Protein AF-0000000074538677 (afdb_homodimer)

Organism: Campylobacter curvus (strain 525.92) (NCBI:txid360105)

Nearest PDB structures (foldseek):
  5aww-assembly1_G  TM=6.431E-01  e=8.692E+00  Thermus thermophilus HB8
  5aww-assembly1_G  TM=6.435E-01  e=8.692E+00  Thermus thermophilus HB8

Structure (mmCIF, N/CA/C/O backbone):
data_AF-0000000074538677-model_v1
#
loop_
_entity.id
_entity.type
_entity.pdbx_description
1 polymer 'Chain-length determining protein'
#
loop_
_atom_site.group_PDB
_atom_site.id
_atom_site.type_symbol
_atom_site.label_atom_id
_atom_site.label_alt_id
_atom_site.label_comp_id
_atom_site.label_asym_id
_atom_site.label_entity_id
_atom_site.label_seq_id
_atom_site.pdbx_PDB_ins_code
_atom_site.Cartn_x
_atom_site.Cartn_y
_atom_site.Cartn_z
_atom_site.occupancy
_atom_site.B_iso_or_equiv
_atom_site.auth_seq_id
_atom_site.auth_comp_id
_atom_site.auth_asym_id
_atom_site.auth_atom_id
_atom_site.pdbx_PDB_model_num
ATOM 1 N N . MET A 1 1 ? 5.852 26.672 6.18 1 51.22 1 MET A N 1
ATOM 2 C CA . MET A 1 1 ? 4.637 25.953 5.801 1 51.22 1 MET A CA 1
ATOM 3 C C . MET A 1 1 ? 4.766 25.359 4.402 1 51.22 1 MET A C 1
ATOM 5 O O . MET A 1 1 ? 5.23 26.031 3.48 1 51.22 1 MET A O 1
ATOM 9 N N . GLN A 1 2 ? 4.895 23.953 4.281 1 63.62 2 GLN A N 1
ATOM 10 C CA . GLN A 1 2 ? 5.043 23.484 2.91 1 63.62 2 GLN A CA 1
ATOM 11 C C . GLN A 1 2 ? 3.916 24 2.021 1 63.62 2 GLN A C 1
ATOM 13 O O . GLN A 1 2 ? 2.793 24.203 2.488 1 63.62 2 GLN A O 1
ATOM 18 N N . ASP A 1 3 ? 4.297 24.375 0.835 1 80.19 3 ASP A N 1
ATOM 19 C CA . ASP A 1 3 ? 3.396 24.891 -0.193 1 80.19 3 ASP A CA 1
ATOM 20 C C . ASP A 1 3 ? 2.236 23.922 -0.433 1 80.19 3 ASP A C 1
ATOM 22 O O . ASP A 1 3 ? 2.447 22.719 -0.625 1 80.19 3 ASP A O 1
ATOM 26 N N . LYS A 1 4 ? 1.079 24.391 -0.041 1 88.56 4 LYS A N 1
ATOM 27 C CA . LYS A 1 4 ? -0.173 23.672 -0.248 1 88.56 4 LYS A CA 1
ATOM 28 C C . LYS A 1 4 ? -0.169 22.938 -1.585 1 88.56 4 LYS A C 1
ATOM 30 O O . LYS A 1 4 ? -0.622 21.797 -1.672 1 88.56 4 LYS A O 1
ATOM 35 N N . ASN A 1 5 ? 0.423 23.531 -2.535 1 91.62 5 ASN A N 1
ATOM 36 C CA . ASN A 1 5 ? 0.44 22.938 -3.869 1 91.62 5 ASN A CA 1
ATOM 37 C C . ASN A 1 5 ? 1.342 21.703 -3.924 1 91.62 5 ASN A C 1
ATOM 39 O O . ASN A 1 5 ? 1.028 20.734 -4.609 1 91.62 5 ASN A O 1
ATOM 43 N N . VAL A 1 6 ? 2.381 21.812 -3.219 1 93.94 6 VAL A N 1
ATOM 44 C CA . VAL A 1 6 ? 3.312 20.688 -3.201 1 93.94 6 VAL A CA 1
ATOM 45 C C . VAL A 1 6 ? 2.67 19.484 -2.5 1 93.94 6 VAL A C 1
ATOM 47 O O . VAL A 1 6 ? 2.74 18.359 -2.994 1 93.94 6 VAL A O 1
ATOM 50 N N . VAL A 1 7 ? 2.014 19.688 -1.438 1 94.38 7 VAL A N 1
ATOM 51 C CA . VAL A 1 7 ? 1.36 18.625 -0.686 1 94.38 7 VAL A CA 1
ATOM 52 C C . VAL A 1 7 ? 0.211 18.047 -1.506 1 94.38 7 VAL A C 1
ATOM 54 O O . VAL A 1 7 ? 0.013 16.828 -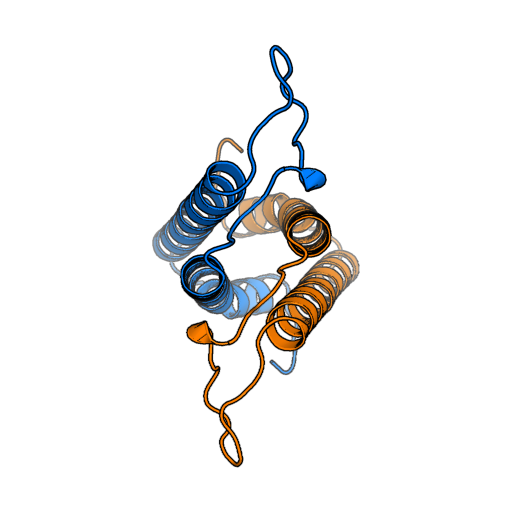1.531 1 94.38 7 VAL A O 1
ATOM 57 N N . LYS A 1 8 ? -0.472 18.922 -2.148 1 94.56 8 LYS A N 1
ATOM 58 C CA . LYS A 1 8 ? -1.549 18.469 -3.02 1 94.56 8 LYS A CA 1
ATOM 59 C C . LYS A 1 8 ? -1.021 17.516 -4.09 1 94.56 8 LYS A C 1
ATOM 61 O O . LYS A 1 8 ? -1.607 16.453 -4.332 1 94.56 8 LYS A O 1
ATOM 66 N N . GLN A 1 9 ? 0.044 17.844 -4.66 1 95.88 9 GLN A N 1
ATOM 67 C CA . GLN A 1 9 ? 0.642 17 -5.695 1 95.88 9 GLN A CA 1
ATOM 68 C C . GLN A 1 9 ? 1.105 15.664 -5.117 1 95.88 9 GLN A C 1
ATOM 70 O O . GLN A 1 9 ? 0.971 14.625 -5.762 1 95.88 9 GLN A O 1
ATOM 75 N N . LYS A 1 10 ? 1.664 15.695 -3.949 1 96.06 10 LYS A N 1
ATOM 76 C CA . LYS A 1 10 ? 2.09 14.461 -3.299 1 96.06 10 LYS A CA 1
ATOM 77 C C . LYS A 1 10 ? 0.899 13.539 -3.033 1 96.06 10 LYS A C 1
ATOM 79 O O . LYS A 1 10 ? 0.974 12.336 -3.275 1 96.06 10 LYS A O 1
ATOM 84 N N . ILE A 1 11 ? -0.175 14.117 -2.611 1 96.19 11 ILE A N 1
ATOM 85 C CA . ILE A 1 11 ? -1.364 13.328 -2.311 1 96.19 11 ILE A CA 1
ATOM 86 C C . ILE A 1 11 ? -1.943 12.758 -3.6 1 96.19 11 ILE A C 1
ATOM 88 O O . ILE A 1 11 ? -2.332 11.586 -3.646 1 96.19 11 ILE A O 1
ATOM 92 N N . GLU A 1 12 ? -1.96 13.523 -4.617 1 96.31 12 GLU A N 1
ATOM 93 C CA . GLU A 1 12 ? -2.439 13.039 -5.906 1 96.31 12 GLU A CA 1
ATOM 94 C C . GLU A 1 12 ? -1.587 11.875 -6.41 1 96.31 12 GLU A C 1
ATOM 96 O O . GLU A 1 12 ? -2.115 10.898 -6.949 1 96.31 12 GLU A O 1
ATOM 101 N N . ALA A 1 13 ? -0.304 12.023 -6.27 1 96.88 13 ALA A N 1
ATOM 102 C CA . ALA A 1 13 ? 0.593 10.945 -6.676 1 96.88 13 ALA A CA 1
ATOM 103 C C . ALA A 1 13 ? 0.309 9.672 -5.887 1 96.88 13 ALA A C 1
ATOM 105 O O . ALA A 1 13 ? 0.35 8.57 -6.438 1 96.88 13 ALA A O 1
ATOM 106 N N . ILE A 1 14 ? 0.033 9.797 -4.617 1 97 14 ILE A N 1
ATOM 107 C CA . ILE A 1 14 ? -0.281 8.648 -3.766 1 97 14 ILE A CA 1
ATOM 108 C C . ILE A 1 14 ? -1.57 7.988 -4.246 1 97 14 ILE A C 1
ATOM 110 O O . ILE A 1 14 ? -1.623 6.77 -4.414 1 97 14 ILE A O 1
ATOM 114 N N . LEU A 1 15 ? -2.596 8.781 -4.496 1 96.56 15 LEU A N 1
ATOM 115 C CA . LEU A 1 15 ? -3.885 8.242 -4.922 1 96.56 15 LEU A CA 1
ATOM 116 C C . LEU A 1 15 ? -3.771 7.566 -6.281 1 96.56 15 LEU A C 1
ATOM 118 O O . LEU A 1 15 ? -4.383 6.52 -6.516 1 96.56 15 LEU A O 1
ATOM 122 N N . LYS A 1 16 ? -3.006 8.164 -7.145 1 97.06 16 LYS A N 1
ATOM 123 C CA . LYS A 1 16 ? -2.773 7.562 -8.453 1 97.06 16 LYS A CA 1
ATOM 124 C C . LYS A 1 16 ? -2.053 6.223 -8.32 1 97.06 16 LYS A C 1
ATOM 126 O O . LYS A 1 16 ? -2.465 5.227 -8.914 1 97.06 16 LYS A O 1
ATOM 131 N N . ALA A 1 17 ? -0.986 6.203 -7.582 1 97.25 17 ALA A N 1
ATOM 132 C CA . ALA A 1 17 ? -0.22 4.977 -7.391 1 97.25 17 ALA A CA 1
ATOM 133 C C . ALA A 1 17 ? -1.062 3.904 -6.703 1 97.25 17 ALA A C 1
ATOM 135 O O . ALA A 1 17 ? -0.975 2.723 -7.047 1 97.25 17 ALA A O 1
ATOM 136 N N . ARG A 1 18 ? -1.845 4.324 -5.734 1 97.44 18 ARG A N 1
ATOM 137 C CA . ARG A 1 18 ? -2.793 3.426 -5.082 1 97.44 18 ARG A CA 1
ATOM 138 C C . ARG A 1 18 ? -3.746 2.807 -6.102 1 97.44 18 ARG A C 1
ATOM 140 O O . ARG A 1 18 ? -3.951 1.591 -6.105 1 97.44 18 ARG A O 1
ATOM 147 N N . GLY A 1 19 ? -4.328 3.621 -6.871 1 96.69 19 GLY A N 1
ATOM 148 C CA . GLY A 1 19 ? -5.223 3.131 -7.906 1 96.69 19 GLY A CA 1
ATOM 149 C C . GLY A 1 19 ? -4.559 2.148 -8.859 1 96.69 19 GLY A C 1
ATOM 150 O O . GLY A 1 19 ? -5.141 1.118 -9.195 1 96.69 19 GLY A O 1
ATOM 151 N N . GLU A 1 20 ? -3.387 2.488 -9.234 1 97.5 20 GLU A N 1
ATOM 152 C CA . GLU A 1 20 ? -2.637 1.605 -10.125 1 97.5 20 GLU A CA 1
ATOM 153 C C . GLU A 1 20 ? -2.336 0.271 -9.445 1 97.5 20 GLU A C 1
ATOM 155 O O . GLU A 1 20 ? -2.369 -0.779 -10.094 1 97.5 20 GLU A O 1
ATOM 160 N N . PHE A 1 21 ? -2.006 0.303 -8.18 1 97.69 21 PHE A N 1
ATOM 161 C CA . PHE A 1 21 ? -1.735 -0.931 -7.453 1 97.69 21 PHE A CA 1
ATOM 162 C C . PHE A 1 21 ? -2.98 -1.807 -7.391 1 97.69 21 PHE A C 1
ATOM 164 O O . PHE A 1 21 ? -2.92 -3.004 -7.676 1 97.69 21 PHE A O 1
ATOM 171 N N . PHE A 1 22 ? -4.125 -1.24 -7.109 1 96.5 22 PHE A N 1
ATOM 172 C CA . PHE A 1 22 ? -5.375 -1.994 -7.062 1 96.5 22 PHE A CA 1
ATOM 173 C C . PHE A 1 22 ? -5.707 -2.574 -8.43 1 96.5 22 PHE A C 1
ATOM 175 O O . PHE A 1 22 ? -6.137 -3.725 -8.539 1 96.5 22 PHE A O 1
ATOM 182 N N . THR A 1 23 ? -5.512 -1.767 -9.391 1 97 23 THR A N 1
ATOM 183 C CA . THR A 1 23 ? -5.766 -2.229 -10.75 1 97 23 THR A CA 1
ATOM 184 C C . THR A 1 23 ? -4.906 -3.443 -11.078 1 97 23 THR A C 1
ATOM 186 O O . THR A 1 23 ? -5.387 -4.414 -11.672 1 97 23 THR A O 1
ATOM 189 N N . GLU A 1 24 ? -3.66 -3.414 -10.672 1 96.88 24 GLU A N 1
ATOM 190 C CA . GLU A 1 24 ? -2.756 -4.535 -10.914 1 96.88 24 GLU A CA 1
ATOM 191 C C . GLU A 1 24 ? -3.197 -5.773 -10.148 1 96.88 24 GLU A C 1
ATOM 193 O O . GLU A 1 24 ? -3.199 -6.883 -10.695 1 96.88 24 GLU A O 1
ATOM 198 N N . LEU A 1 25 ? -3.52 -5.621 -8.938 1 95.88 25 LEU A N 1
ATOM 199 C CA . LEU A 1 25 ? -3.994 -6.742 -8.133 1 95.88 25 LEU A CA 1
ATOM 200 C C . LEU A 1 25 ? -5.246 -7.363 -8.75 1 95.88 25 LEU A C 1
ATOM 202 O O . LEU A 1 25 ? -5.309 -8.578 -8.938 1 95.88 25 LEU A O 1
ATOM 206 N N . ASP A 1 26 ? -6.141 -6.516 -9.102 1 95.19 26 ASP A N 1
ATOM 207 C CA . ASP A 1 26 ? -7.398 -6.969 -9.688 1 95.19 26 ASP A CA 1
ATOM 208 C C . ASP A 1 26 ? -7.16 -7.703 -11.008 1 95.19 26 ASP A C 1
ATOM 210 O O . ASP A 1 26 ? -7.84 -8.688 -11.312 1 95.19 26 ASP A O 1
ATOM 214 N N . ARG A 1 27 ? -6.277 -7.199 -11.781 1 95.5 27 ARG A N 1
ATOM 215 C CA . ARG A 1 27 ? -5.973 -7.781 -13.086 1 95.5 27 ARG A CA 1
ATOM 216 C C . ARG A 1 27 ? -5.508 -9.227 -12.945 1 95.5 27 ARG A C 1
ATOM 218 O O . ARG A 1 27 ? -5.785 -10.062 -13.812 1 95.5 27 ARG A O 1
ATOM 225 N N . GLN A 1 28 ? -4.902 -9.492 -11.836 1 95.38 28 GLN A N 1
ATOM 226 C CA . GLN A 1 28 ? -4.254 -10.789 -11.695 1 95.38 28 GLN A CA 1
ATOM 227 C C . GLN A 1 28 ? -5.184 -11.797 -11.023 1 95.38 28 GLN A C 1
ATOM 229 O O . GLN A 1 28 ? -4.848 -12.977 -10.914 1 95.38 28 GLN A O 1
ATOM 234 N N . VAL A 1 29 ? -6.293 -11.414 -10.562 1 95.19 29 VAL A N 1
ATOM 235 C CA . VAL A 1 29 ? -7.242 -12.305 -9.898 1 95.19 29 VAL A CA 1
ATOM 236 C C . VAL A 1 29 ? -8.539 -12.367 -10.703 1 95.19 29 VAL A C 1
ATOM 238 O O . VAL A 1 29 ? -9.289 -11.391 -10.75 1 95.19 29 VAL A O 1
ATOM 241 N N . PRO A 1 30 ? -8.758 -13.531 -11.297 1 94.62 30 PRO A N 1
ATOM 242 C CA . PRO A 1 30 ? -10.031 -13.648 -12 1 94.62 30 PRO A CA 1
ATOM 243 C C . PRO A 1 30 ? -11.234 -13.586 -11.055 1 94.62 30 PRO A C 1
ATOM 245 O O . PRO A 1 30 ? -11.07 -13.711 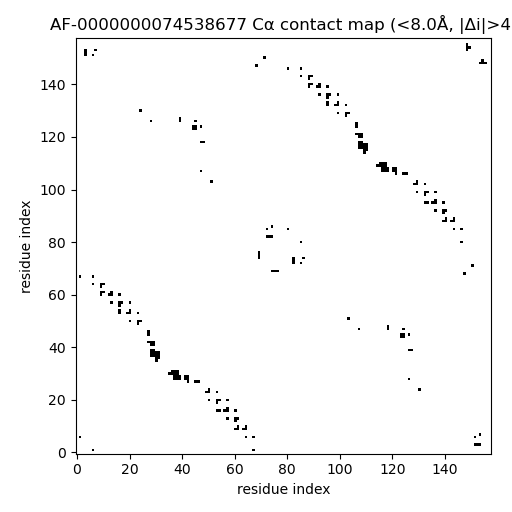-9.836 1 94.62 30 PRO A O 1
ATOM 248 N N . LYS A 1 31 ? -12.312 -13.359 -11.68 1 94.38 31 LYS A N 1
ATOM 249 C CA . LYS A 1 31 ? -13.57 -13.375 -10.945 1 94.38 31 LYS A CA 1
ATOM 250 C C . LYS A 1 31 ? -14.367 -14.648 -11.234 1 94.38 31 LYS A C 1
ATOM 252 O O . LYS A 1 31 ? -14.203 -15.258 -12.297 1 94.38 31 LYS A O 1
ATOM 257 N N . LYS A 1 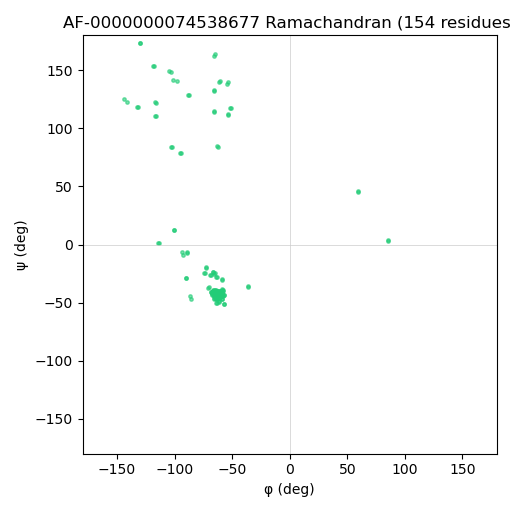32 ? -15.094 -15.016 -10.211 1 95.94 32 LYS A N 1
ATOM 258 C CA . LYS A 1 32 ? -16 -16.141 -10.445 1 95.94 32 LYS A CA 1
ATOM 259 C C . LYS A 1 32 ? -17.016 -15.805 -11.539 1 95.94 32 LYS A C 1
ATOM 261 O O . LYS A 1 32 ? -17.516 -14.68 -11.609 1 95.94 32 LYS A O 1
ATOM 266 N N . ASN A 1 33 ? -17.266 -16.766 -12.344 1 93.06 33 ASN A N 1
ATOM 267 C CA . ASN A 1 33 ? -18.141 -16.562 -13.492 1 93.06 33 ASN A CA 1
ATOM 268 C C . ASN A 1 33 ? -19.453 -15.922 -13.086 1 93.06 33 ASN A C 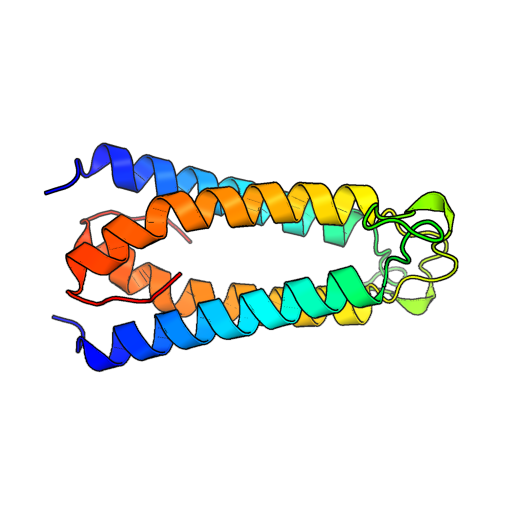1
ATOM 270 O O . ASN A 1 33 ? -20.172 -16.438 -12.227 1 93.06 33 ASN A O 1
ATOM 274 N N . GLY A 1 34 ? -19.656 -14.703 -13.656 1 94 34 GLY A N 1
ATOM 275 C CA . GLY A 1 34 ? -20.938 -14.047 -13.477 1 94 34 GLY A CA 1
ATOM 276 C C . GLY A 1 34 ? -21.031 -13.242 -12.195 1 94 34 GLY A C 1
ATOM 277 O O . GLY A 1 34 ? -22.109 -12.82 -11.797 1 94 34 GLY A O 1
ATOM 278 N N . THR A 1 35 ? -19.906 -13.172 -11.414 1 95.5 35 THR A N 1
ATOM 279 C CA . THR A 1 35 ? -19.953 -12.422 -10.164 1 95.5 35 THR A CA 1
ATOM 280 C C . THR A 1 35 ? -18.766 -11.453 -10.078 1 95.5 35 THR A C 1
ATOM 282 O O . THR A 1 35 ? -17.922 -11.422 -10.969 1 95.5 35 THR A O 1
ATOM 285 N N . ASP A 1 36 ? -18.812 -10.68 -9.086 1 93.06 36 ASP A N 1
ATOM 286 C CA . ASP A 1 36 ? -17.719 -9.758 -8.805 1 93.06 36 ASP A CA 1
ATOM 287 C C . ASP A 1 36 ? -16.812 -10.297 -7.707 1 93.06 36 ASP A C 1
ATOM 289 O O . ASP A 1 36 ? -15.93 -9.594 -7.223 1 93.06 36 ASP A O 1
ATOM 293 N N . VAL A 1 37 ? -17.031 -11.539 -7.441 1 93.38 37 VAL A N 1
ATOM 294 C CA . VAL A 1 37 ? -16.25 -12.141 -6.371 1 93.38 37 VAL A CA 1
ATOM 295 C C . VAL A 1 37 ? -14.93 -12.688 -6.93 1 93.38 37 VAL A C 1
ATOM 297 O O . VAL A 1 37 ? -14.93 -13.43 -7.918 1 93.38 37 VAL A O 1
ATOM 300 N N . PHE A 1 38 ? -13.883 -12.312 -6.309 1 94.38 38 PHE A N 1
ATOM 301 C CA . PHE A 1 38 ? -12.555 -12.766 -6.727 1 94.38 38 PHE A CA 1
ATOM 302 C C . PHE A 1 38 ? -12.406 -14.266 -6.512 1 94.38 38 PHE A C 1
ATOM 304 O O . PHE A 1 38 ? -12.82 -14.797 -5.477 1 94.38 38 PHE A O 1
ATOM 311 N N . ASP A 1 39 ? -11.914 -14.945 -7.523 1 95.81 39 ASP A N 1
ATOM 312 C CA . ASP A 1 39 ? -11.641 -16.375 -7.469 1 95.81 39 ASP A CA 1
ATOM 313 C C . ASP A 1 39 ? -10.148 -16.641 -7.293 1 95.81 39 ASP A C 1
ATOM 315 O O . ASP A 1 39 ? -9.461 -17 -8.25 1 95.81 39 ASP A O 1
ATOM 319 N N . PHE A 1 40 ? -9.664 -16.609 -6.129 1 94.31 40 PHE A N 1
ATOM 320 C CA . PHE A 1 40 ? -8.242 -16.719 -5.816 1 94.31 40 PHE A CA 1
ATOM 321 C C . PHE A 1 40 ? -7.727 -18.125 -6.121 1 94.31 40 PHE A C 1
ATOM 323 O O . PHE A 1 40 ? -6.551 -18.297 -6.438 1 94.31 40 PHE A O 1
ATOM 330 N N . ASP A 1 41 ? -8.594 -19.109 -6.074 1 92.12 41 ASP A N 1
ATOM 331 C CA . ASP A 1 41 ? -8.211 -20.5 -6.328 1 92.12 41 ASP A CA 1
ATOM 332 C C . ASP A 1 41 ? -7.934 -20.719 -7.809 1 92.12 41 ASP A C 1
ATOM 334 O O . ASP A 1 41 ? -7.242 -21.672 -8.172 1 92.12 41 ASP A O 1
ATOM 338 N N . ALA A 1 42 ? -8.422 -19.875 -8.633 1 91.94 42 ALA A N 1
ATOM 339 C CA . ALA A 1 42 ? -8.289 -20.047 -10.078 1 91.94 42 ALA A CA 1
ATOM 340 C C . ALA A 1 42 ? -7.004 -19.391 -10.586 1 91.94 42 ALA A C 1
ATOM 342 O O . ALA A 1 42 ? -6.668 -19.516 -11.766 1 91.94 42 ALA A O 1
ATOM 343 N N . VAL A 1 43 ? -6.332 -18.703 -9.742 1 90.5 43 VAL A N 1
ATOM 344 C CA . VAL A 1 43 ? -5.098 -18.047 -10.156 1 90.5 43 VAL A CA 1
ATOM 345 C C . VAL A 1 43 ? -4.051 -19.094 -10.523 1 90.5 43 VAL A C 1
ATOM 347 O O . VAL A 1 43 ? -3.654 -19.906 -9.688 1 90.5 43 VAL A O 1
ATOM 350 N N . LYS A 1 44 ? -3.668 -19.141 -11.781 1 83.88 44 LYS A N 1
ATOM 351 C CA . LYS A 1 44 ? -2.705 -20.125 -12.25 1 83.88 44 LYS A CA 1
ATOM 352 C C . LYS A 1 44 ? -1.273 -19.641 -12.07 1 83.88 44 LYS A C 1
ATOM 354 O O . LYS A 1 44 ? -0.394 -20.406 -11.672 1 83.88 44 LYS A O 1
ATOM 359 N N . LYS A 1 45 ? -1.092 -18.344 -12.445 1 88 45 LYS A N 1
ATOM 360 C CA . LYS A 1 45 ? 0.225 -17.719 -12.32 1 88 45 LYS A CA 1
ATOM 361 C C . LYS A 1 45 ? 0.107 -16.25 -11.914 1 88 45 LYS A C 1
ATOM 363 O O . LYS A 1 45 ? -0.651 -15.492 -12.523 1 88 45 LYS A O 1
ATOM 368 N N . ALA A 1 46 ? 0.803 -15.945 -10.828 1 91.44 46 ALA A N 1
ATOM 369 C CA . ALA A 1 46 ? 0.83 -14.555 -10.391 1 91.44 46 ALA A CA 1
ATOM 370 C C . ALA A 1 46 ? 2.135 -13.875 -10.797 1 91.44 46 ALA A C 1
ATOM 372 O O . ALA A 1 46 ? 3.182 -14.523 -10.867 1 91.44 46 ALA A O 1
ATOM 373 N N . ASP A 1 47 ? 2.008 -12.672 -11.18 1 94.25 47 ASP A N 1
ATOM 374 C CA . ASP A 1 47 ? 3.176 -11.844 -11.469 1 94.25 47 ASP A CA 1
ATOM 375 C C . ASP A 1 47 ? 3.564 -11.008 -10.258 1 94.25 47 ASP A C 1
ATOM 377 O O . ASP A 1 47 ? 3.303 -9.797 -10.219 1 94.25 47 ASP A O 1
ATOM 381 N N . LEU A 1 48 ? 4.234 -11.602 -9.297 1 95.81 48 LEU A N 1
ATOM 382 C CA . LEU A 1 48 ? 4.613 -10.906 -8.07 1 95.81 48 LEU A CA 1
ATOM 383 C C . LEU A 1 48 ? 5.637 -9.812 -8.359 1 95.81 48 LEU A C 1
ATOM 385 O O . LEU A 1 48 ? 5.746 -8.844 -7.602 1 95.81 48 LEU A O 1
ATOM 389 N N . LYS A 1 49 ? 6.312 -9.977 -9.406 1 95.19 49 LYS A N 1
ATOM 390 C CA . LYS A 1 49 ? 7.258 -8.922 -9.781 1 95.19 49 LYS A CA 1
ATOM 391 C C . LYS A 1 49 ? 6.535 -7.613 -10.078 1 95.19 49 LYS A C 1
ATOM 393 O O . LYS A 1 49 ? 6.938 -6.555 -9.594 1 95.19 49 LYS A O 1
ATOM 398 N N . GLU A 1 50 ? 5.555 -7.73 -10.789 1 96.31 50 GLU A N 1
ATOM 399 C CA . GLU A 1 50 ? 4.773 -6.539 -11.109 1 96.31 50 GLU A CA 1
ATOM 400 C C . GLU A 1 50 ? 4.07 -5.988 -9.875 1 96.31 50 GLU A C 1
ATOM 402 O O . GLU A 1 50 ? 4.023 -4.773 -9.664 1 96.31 50 GLU A O 1
ATOM 407 N N . ILE A 1 51 ? 3.535 -6.852 -9.078 1 96.25 51 ILE A N 1
ATOM 408 C CA . ILE A 1 51 ? 2.885 -6.418 -7.844 1 96.25 51 ILE A CA 1
ATOM 409 C C . ILE A 1 51 ? 3.889 -5.688 -6.957 1 96.25 51 ILE A C 1
ATOM 411 O O . ILE A 1 51 ? 3.596 -4.609 -6.438 1 96.25 51 ILE A O 1
ATOM 415 N N . TYR A 1 52 ? 5.035 -6.219 -6.836 1 95.75 52 TYR A N 1
ATOM 416 C CA . TYR A 1 52 ? 6.086 -5.613 -6.027 1 95.75 52 TYR A CA 1
ATOM 417 C C . TYR A 1 52 ? 6.461 -4.234 -6.562 1 95.75 52 TYR A C 1
ATOM 419 O O . TYR A 1 52 ? 6.543 -3.27 -5.805 1 95.75 52 TYR A O 1
ATOM 427 N N . ALA A 1 53 ? 6.625 -4.137 -7.766 1 95.56 53 ALA A N 1
ATOM 428 C CA . ALA A 1 53 ? 7.016 -2.879 -8.391 1 95.56 53 ALA A CA 1
ATOM 429 C C . ALA A 1 53 ? 5.953 -1.808 -8.188 1 95.56 53 ALA A C 1
ATOM 431 O O . ALA A 1 53 ? 6.27 -0.666 -7.84 1 95.56 53 ALA A O 1
ATOM 432 N N . ARG A 1 54 ? 4.73 -2.176 -8.352 1 96.69 54 ARG A N 1
ATOM 433 C CA . ARG A 1 54 ? 3.639 -1.227 -8.164 1 96.69 54 ARG A CA 1
ATOM 434 C C . ARG A 1 54 ? 3.541 -0.787 -6.707 1 96.69 54 ARG A C 1
ATOM 436 O O . ARG A 1 54 ? 3.283 0.384 -6.422 1 96.69 54 ARG A O 1
ATOM 443 N N . PHE A 1 55 ? 3.73 -1.736 -5.898 1 97.19 55 PHE A N 1
ATOM 444 C CA . PHE A 1 55 ? 3.664 -1.357 -4.492 1 97.19 55 PHE A CA 1
ATOM 445 C C . PHE A 1 55 ? 4.809 -0.418 -4.129 1 97.19 55 PHE A C 1
ATOM 447 O O . PHE A 1 55 ? 4.621 0.525 -3.355 1 97.19 55 PHE A O 1
ATOM 454 N N . TYR A 1 56 ? 5.957 -0.733 -4.625 1 95.75 56 TYR A N 1
ATOM 455 C CA . TYR A 1 56 ? 7.109 0.106 -4.324 1 95.75 56 TYR A CA 1
ATOM 456 C C . TYR A 1 56 ? 6.871 1.543 -4.773 1 95.75 56 TYR A C 1
ATOM 458 O O . TYR A 1 56 ? 7.246 2.488 -4.074 1 95.75 56 TYR A O 1
ATOM 466 N N . ALA A 1 57 ? 6.254 1.688 -5.898 1 96.44 57 ALA A N 1
ATOM 467 C CA . ALA A 1 57 ? 5.902 3.023 -6.375 1 96.44 57 ALA A CA 1
ATOM 468 C C . ALA A 1 57 ? 4.922 3.705 -5.426 1 96.44 57 ALA A C 1
ATOM 470 O O . ALA A 1 57 ? 5.066 4.891 -5.121 1 96.44 57 ALA A O 1
ATOM 471 N N . TYR A 1 58 ? 3.959 3.004 -4.973 1 97.56 58 TYR A N 1
ATOM 472 C CA . TYR A 1 58 ? 2.98 3.506 -4.016 1 97.56 58 TYR A CA 1
ATOM 473 C C . TYR A 1 58 ? 3.656 3.912 -2.711 1 97.56 58 TYR A C 1
ATOM 475 O O . TYR A 1 58 ? 3.457 5.027 -2.223 1 97.56 58 TYR A O 1
ATOM 483 N N . ASP A 1 59 ? 4.453 3.043 -2.213 1 96.88 59 ASP A N 1
ATOM 484 C CA . ASP A 1 59 ? 5.156 3.279 -0.956 1 96.88 59 ASP A CA 1
ATOM 485 C C . ASP A 1 59 ? 6.059 4.508 -1.055 1 96.88 59 ASP A C 1
ATOM 487 O O . ASP A 1 59 ? 6.125 5.312 -0.121 1 96.88 59 ASP A O 1
ATOM 491 N N . TYR A 1 60 ? 6.707 4.602 -2.184 1 97 60 TYR A N 1
ATOM 492 C CA . TYR A 1 60 ? 7.594 5.734 -2.41 1 97 60 TYR A CA 1
ATOM 493 C C . TYR A 1 60 ? 6.82 7.047 -2.371 1 97 60 TYR A C 1
ATOM 495 O O . TYR A 1 60 ? 7.273 8.023 -1.771 1 97 60 TYR A O 1
ATOM 503 N N . SER A 1 61 ? 5.73 7.051 -2.928 1 96.69 61 SER A N 1
ATOM 504 C CA . SER A 1 61 ? 4.895 8.25 -2.949 1 96.69 61 SER A CA 1
ATOM 505 C C . SER A 1 61 ? 4.449 8.633 -1.542 1 96.69 61 SER A C 1
ATOM 507 O O . SER A 1 61 ? 4.434 9.82 -1.193 1 96.69 61 SER A O 1
ATOM 509 N N . LEU A 1 62 ? 4.102 7.711 -0.78 1 96.44 62 LEU A N 1
ATOM 510 C CA . LEU A 1 62 ? 3.672 7.969 0.59 1 96.44 62 LEU A CA 1
ATOM 511 C C . LEU A 1 62 ? 4.828 8.492 1.433 1 96.44 62 LEU A C 1
ATOM 513 O O . LEU A 1 62 ? 4.66 9.445 2.203 1 96.44 62 LEU A O 1
ATOM 517 N N . ARG A 1 63 ? 6 7.957 1.245 1 95.62 63 ARG A N 1
ATOM 518 C CA . ARG A 1 63 ? 7.168 8.352 2.029 1 95.62 63 ARG A CA 1
ATOM 519 C C . ARG A 1 63 ? 7.547 9.805 1.759 1 95.62 63 ARG A C 1
ATOM 521 O O . ARG A 1 63 ? 8.07 10.492 2.641 1 95.62 63 ARG A O 1
ATOM 528 N N . LYS A 1 64 ? 7.176 10.242 0.645 1 95.81 64 LYS A N 1
ATOM 529 C CA . LYS A 1 64 ? 7.457 11.625 0.29 1 95.81 64 LYS A CA 1
ATOM 530 C C . LYS A 1 64 ? 6.531 12.586 1.036 1 95.81 64 LYS A C 1
ATOM 532 O O . LYS A 1 64 ? 6.879 13.75 1.25 1 95.81 64 LYS A O 1
ATOM 537 N N . LEU A 1 65 ? 5.371 12.086 1.447 1 95.25 65 LEU A N 1
ATOM 538 C CA . LEU A 1 65 ? 4.391 12.922 2.125 1 95.25 65 LEU A CA 1
ATOM 539 C C . LEU A 1 65 ? 4.605 12.906 3.635 1 95.25 65 LEU A C 1
ATOM 541 O O . LEU A 1 65 ? 4.281 13.867 4.324 1 95.25 65 LEU A O 1
ATOM 545 N N . LEU A 1 66 ? 5.113 11.898 4.18 1 95.19 66 LEU A N 1
ATOM 546 C CA . LEU A 1 66 ? 5.121 11.617 5.609 1 95.19 66 LEU A CA 1
ATOM 547 C C . LEU A 1 66 ? 5.832 12.734 6.375 1 95.19 66 LEU A C 1
ATOM 549 O O . LEU A 1 66 ? 5.352 13.18 7.418 1 95.19 66 LEU A O 1
ATOM 553 N N . PRO A 1 67 ? 6.957 13.242 5.914 1 94.19 67 PRO A N 1
ATOM 554 C CA . PRO A 1 67 ? 7.605 14.32 6.656 1 94.19 67 PRO A CA 1
ATOM 555 C C . PRO A 1 67 ? 6.711 15.547 6.816 1 94.19 67 PRO A C 1
ATOM 557 O O . PRO A 1 67 ? 6.73 16.203 7.863 1 94.19 67 PRO A O 1
ATOM 560 N N . ASP A 1 68 ? 5.961 15.867 5.781 1 93.88 68 ASP A N 1
ATOM 561 C CA . ASP A 1 68 ? 5.016 16.969 5.879 1 93.88 68 ASP A CA 1
ATOM 562 C C . ASP A 1 68 ? 3.941 16.688 6.926 1 93.88 68 ASP A C 1
ATOM 564 O O . ASP A 1 68 ? 3.557 17.578 7.684 1 93.88 68 ASP A O 1
ATOM 568 N N . VAL A 1 69 ? 3.475 15.523 6.922 1 93.44 69 VAL A N 1
ATOM 569 C CA . VAL A 1 69 ? 2.449 15.117 7.875 1 93.44 69 VAL A CA 1
ATOM 570 C C . VAL A 1 69 ? 3.01 15.172 9.297 1 93.44 69 VAL A C 1
ATOM 572 O O . VAL A 1 69 ? 2.361 15.695 10.203 1 93.44 69 VAL A O 1
ATOM 575 N N . TYR A 1 70 ? 4.219 14.688 9.414 1 93.56 70 TYR A N 1
ATOM 576 C CA . TYR A 1 70 ? 4.852 14.727 10.727 1 93.56 70 TYR A CA 1
ATOM 577 C C . TYR A 1 70 ? 4.957 16.156 11.242 1 93.56 70 TYR A C 1
ATOM 579 O O . TYR A 1 70 ? 4.656 16.422 12.406 1 93.56 70 TYR A O 1
ATOM 587 N N . ASP A 1 71 ? 5.324 16.969 10.406 1 92.81 71 ASP A N 1
ATOM 588 C CA . ASP A 1 71 ? 5.484 18.375 10.773 1 92.81 71 ASP A CA 1
ATOM 589 C C . ASP A 1 71 ? 4.137 19 11.125 1 92.81 71 ASP A C 1
ATOM 591 O O . ASP A 1 71 ? 4.02 19.703 12.125 1 92.81 71 ASP A O 1
ATOM 595 N N . ALA A 1 72 ? 3.182 18.719 10.352 1 91.94 72 ALA A N 1
ATOM 596 C CA . ALA A 1 72 ? 1.864 19.344 10.523 1 91.94 72 ALA A CA 1
ATOM 597 C C . ALA A 1 72 ? 1.242 18.938 11.859 1 91.94 72 ALA A C 1
ATOM 599 O O . ALA A 1 72 ? 0.503 19.719 12.461 1 91.94 72 ALA A O 1
ATOM 600 N N . PHE A 1 73 ? 1.604 17.797 12.336 1 92.75 73 PHE A N 1
ATOM 601 C CA . PHE A 1 73 ? 0.956 17.297 13.547 1 92.75 73 PHE A CA 1
ATOM 602 C C . PHE A 1 73 ? 1.946 17.219 14.703 1 92.75 73 PHE A C 1
ATOM 604 O O . PHE A 1 73 ? 1.608 16.75 15.781 1 92.75 73 PHE A O 1
ATOM 611 N N . ASP A 1 74 ? 3.15 17.625 14.43 1 91.81 74 ASP A N 1
ATOM 612 C CA . ASP A 1 74 ? 4.195 17.688 15.445 1 91.81 74 ASP A CA 1
ATOM 613 C C . ASP A 1 74 ? 4.445 16.297 16.062 1 91.81 74 ASP A C 1
ATOM 615 O O . ASP A 1 74 ? 4.43 16.141 17.281 1 91.81 74 ASP A O 1
ATOM 619 N N . VAL A 1 75 ? 4.531 15.344 15.109 1 90.69 75 VAL A N 1
ATOM 620 C CA . VAL A 1 75 ? 4.867 13.984 15.508 1 90.69 75 VAL A CA 1
ATOM 621 C C . VAL A 1 75 ? 6.176 13.562 14.844 1 90.69 75 VAL A C 1
ATOM 623 O O . VAL A 1 75 ? 6.602 14.164 13.859 1 90.69 75 VAL A O 1
ATOM 626 N N . ASN A 1 76 ? 6.902 12.602 15.516 1 85.94 76 ASN A N 1
ATOM 627 C CA . ASN A 1 76 ? 8.164 12.086 14.984 1 85.94 76 ASN A CA 1
ATOM 628 C C . ASN A 1 76 ? 8.219 10.562 15.031 1 85.94 76 ASN A C 1
ATOM 630 O O . ASN A 1 76 ? 7.863 9.961 16.047 1 85.94 76 ASN A O 1
ATOM 634 N N . PHE A 1 77 ? 8.336 10.117 13.867 1 81 77 PHE A N 1
ATOM 635 C CA . PHE A 1 77 ? 8.539 8.672 13.797 1 81 77 PHE A CA 1
ATOM 636 C C . PHE A 1 77 ? 9.898 8.352 13.195 1 81 77 PHE A C 1
ATOM 638 O O . PHE A 1 77 ? 10.406 9.094 12.359 1 81 77 PHE A O 1
ATOM 645 N N . ASN A 1 78 ? 10.758 7.621 13.898 1 62.56 78 ASN A N 1
ATOM 646 C CA . ASN A 1 78 ? 12.016 7.145 13.336 1 62.56 78 ASN A CA 1
ATOM 647 C C . ASN A 1 78 ? 11.789 6.184 12.172 1 62.56 78 ASN A C 1
ATOM 649 O O . ASN A 1 78 ? 11.156 5.141 12.344 1 62.56 78 ASN A O 1
ATOM 653 N N . VAL A 1 79 ? 11.617 6.969 11.047 1 54.78 79 VAL A N 1
ATOM 654 C CA . VAL A 1 79 ? 11.469 6.02 9.953 1 54.78 79 VAL A CA 1
ATOM 655 C C . VAL A 1 79 ? 12.844 5.645 9.406 1 54.78 79 VAL A C 1
ATOM 657 O O . VAL A 1 79 ? 13.797 6.426 9.508 1 54.78 79 VAL A O 1
ATOM 660 N N . MET B 1 1 ? -8.875 21.062 16.141 1 50.78 1 MET B N 1
ATOM 661 C CA . MET B 1 1 ? -7.547 20.5 15.922 1 50.78 1 MET B CA 1
ATOM 662 C C . MET B 1 1 ? -7.516 19.031 16.312 1 50.78 1 MET B C 1
ATOM 664 O O . MET B 1 1 ? -7.996 18.641 17.375 1 50.78 1 MET B O 1
ATOM 668 N N . GLN B 1 2 ? -7.457 18.047 15.273 1 63.28 2 GLN B N 1
ATOM 669 C CA . GLN B 1 2 ? -7.473 16.672 15.734 1 63.28 2 GLN B CA 1
ATOM 670 C C . GLN B 1 2 ? -6.359 16.422 16.75 1 63.28 2 GLN B C 1
ATOM 672 O O . GLN B 1 2 ? -5.289 17.031 16.672 1 63.28 2 GLN B O 1
ATOM 677 N N . ASP B 1 3 ? -6.723 15.68 17.781 1 80.19 3 ASP B N 1
ATOM 678 C CA . ASP B 1 3 ? -5.832 15.297 18.859 1 80.19 3 ASP B CA 1
ATOM 679 C C . ASP B 1 3 ? -4.566 14.633 18.328 1 80.19 3 ASP B C 1
ATOM 681 O O . ASP B 1 3 ? -4.637 13.703 17.516 1 80.19 3 ASP B O 1
ATOM 685 N N . LYS B 1 4 ? -3.494 15.352 18.5 1 88.5 4 LYS B N 1
ATOM 686 C CA . LYS B 1 4 ? -2.162 14.883 18.141 1 88.5 4 LYS B CA 1
ATOM 687 C C . LYS B 1 4 ? -2.012 13.391 18.422 1 88.5 4 LYS B C 1
ATOM 689 O O . LYS B 1 4 ? -1.435 12.648 17.625 1 88.5 4 LYS B O 1
ATOM 694 N N . ASN B 1 5 ? -2.604 12.969 19.469 1 91.62 5 ASN B N 1
ATOM 695 C CA . ASN B 1 5 ? -2.486 11.57 19.859 1 91.62 5 ASN B CA 1
ATOM 696 C C . ASN B 1 5 ? -3.244 10.656 18.906 1 91.62 5 ASN B C 1
ATOM 698 O O . ASN B 1 5 ? -2.787 9.547 18.609 1 91.62 5 ASN B O 1
ATOM 702 N N . VAL B 1 6 ? -4.332 11.133 18.469 1 94.12 6 VAL B N 1
ATOM 703 C CA . VAL B 1 6 ? -5.137 10.344 17.547 1 94.12 6 VAL B CA 1
ATOM 704 C C . VAL B 1 6 ? -4.406 10.195 16.219 1 94.12 6 VAL B C 1
ATOM 706 O O . VAL B 1 6 ? -4.328 9.102 15.656 1 94.12 6 VAL B O 1
ATOM 709 N N . VAL B 1 7 ? -3.832 11.211 15.727 1 94.44 7 VAL B N 1
ATOM 710 C CA . VAL B 1 7 ? -3.109 11.195 14.461 1 94.44 7 VAL B CA 1
ATOM 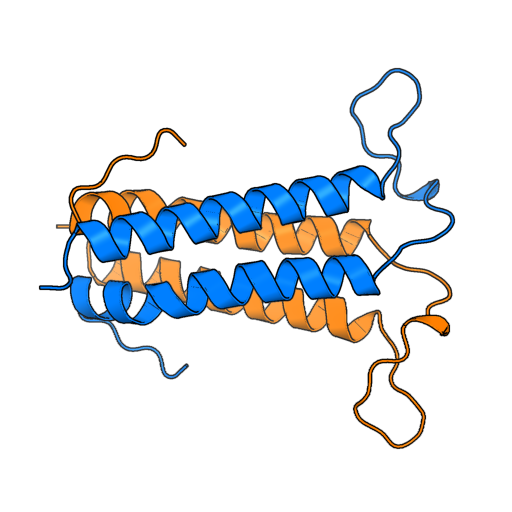711 C C . VAL B 1 7 ? -1.861 10.32 14.594 1 94.44 7 VAL B C 1
ATOM 713 O O . VAL B 1 7 ? -1.53 9.562 13.68 1 94.44 7 VAL B O 1
ATOM 716 N N . LYS B 1 8 ? -1.247 10.461 15.727 1 94.56 8 LYS B N 1
ATOM 717 C CA . LYS B 1 8 ? -0.082 9.617 15.977 1 94.56 8 LYS B CA 1
ATOM 718 C C . LYS B 1 8 ? -0.448 8.141 15.898 1 94.56 8 LYS B C 1
ATOM 720 O O . LYS B 1 8 ? 0.263 7.352 15.273 1 94.56 8 LYS B O 1
ATOM 725 N N . GLN B 1 9 ? -1.516 7.785 16.453 1 95.94 9 GLN B N 1
ATOM 726 C CA . GLN B 1 9 ? -1.965 6.395 16.422 1 95.94 9 GLN B CA 1
ATOM 727 C C . GLN B 1 9 ? -2.309 5.953 15.008 1 95.94 9 GLN B C 1
ATOM 729 O O . GLN B 1 9 ? -2.031 4.816 14.625 1 95.94 9 GLN B O 1
ATOM 734 N N . LYS B 1 10 ? -2.924 6.809 14.258 1 96.19 10 LYS B N 1
ATOM 735 C CA . LYS B 1 10 ? -3.242 6.488 12.867 1 96.19 10 LYS B CA 1
ATOM 736 C C . LYS B 1 10 ? -1.975 6.242 12.055 1 96.19 10 LYS B C 1
ATOM 738 O O . LYS B 1 10 ? -1.906 5.293 11.273 1 96.19 10 LYS B O 1
ATOM 743 N N . ILE B 1 11 ? -0.99 7.051 12.289 1 96.25 11 ILE B N 1
ATOM 744 C CA . ILE B 1 11 ? 0.26 6.918 11.555 1 96.25 11 ILE B CA 1
ATOM 745 C C . ILE B 1 11 ? 0.962 5.621 11.961 1 96.25 11 ILE B C 1
ATOM 747 O O . ILE B 1 11 ? 1.475 4.895 11.102 1 96.25 11 ILE B O 1
ATOM 751 N N . GLU B 1 12 ? 0.941 5.324 13.203 1 96.38 12 GLU B N 1
ATOM 752 C CA . GLU B 1 12 ? 1.533 4.074 13.672 1 96.38 12 GLU B CA 1
ATOM 753 C C . GLU B 1 12 ? 0.836 2.867 13.047 1 96.38 12 GLU B C 1
ATOM 755 O O . GLU B 1 12 ? 1.491 1.896 12.664 1 96.38 12 GLU B O 1
ATOM 760 N N . ALA B 1 13 ? -0.449 2.93 13 1 97 13 ALA B N 1
ATOM 761 C CA . ALA B 1 13 ? -1.204 1.844 12.375 1 97 13 ALA B CA 1
ATOM 762 C C . ALA B 1 13 ? -0.823 1.683 10.906 1 97 13 ALA B C 1
ATOM 764 O O . ALA B 1 13 ? -0.72 0.561 10.406 1 97 13 ALA B O 1
ATOM 765 N N . ILE B 1 14 ? -0.623 2.775 10.211 1 97.06 14 ILE B N 1
ATOM 766 C CA . ILE B 1 14 ? -0.229 2.75 8.805 1 97.06 14 ILE B CA 1
ATOM 767 C C . ILE B 1 14 ? 1.146 2.102 8.672 1 97.06 14 ILE B C 1
ATOM 769 O O . ILE B 1 14 ? 1.337 1.209 7.84 1 97.06 14 ILE B O 1
ATOM 773 N N . LEU B 1 15 ? 2.086 2.504 9.5 1 96.69 15 LEU B N 1
ATOM 774 C CA . LEU B 1 15 ? 3.445 1.979 9.422 1 96.69 15 LEU B CA 1
ATOM 775 C C . LEU B 1 15 ? 3.473 0.492 9.766 1 96.69 15 LEU B C 1
ATOM 777 O O . LEU B 1 15 ? 4.207 -0.277 9.141 1 96.69 15 LEU B O 1
ATOM 781 N N . LYS B 1 16 ? 2.688 0.124 10.727 1 97.19 16 LYS B N 1
ATOM 782 C CA . LYS B 1 16 ? 2.586 -1.288 11.086 1 97.19 16 LYS B CA 1
ATOM 783 C C . LYS B 1 16 ? 2.008 -2.104 9.93 1 97.19 16 LYS B C 1
ATOM 785 O O . LYS B 1 16 ? 2.555 -3.146 9.562 1 97.19 16 LYS B O 1
ATOM 790 N N . ALA B 1 17 ? 0.921 -1.661 9.391 1 97.38 17 ALA B N 1
ATOM 791 C CA . ALA B 1 17 ? 0.284 -2.369 8.281 1 97.38 17 ALA B CA 1
ATOM 792 C C . ALA B 1 17 ? 1.201 -2.424 7.066 1 97.38 17 ALA B C 1
ATOM 794 O O . ALA B 1 17 ? 1.26 -3.441 6.371 1 97.38 17 ALA B O 1
ATOM 795 N N . ARG B 1 18 ? 1.884 -1.323 6.816 1 97.5 18 ARG B N 1
ATOM 796 C CA . ARG B 1 18 ? 2.891 -1.288 5.762 1 97.5 18 ARG B CA 1
ATOM 797 C C . ARG B 1 18 ? 3.955 -2.359 5.984 1 97.5 18 ARG B C 1
ATOM 799 O O . ARG B 1 18 ? 4.293 -3.107 5.062 1 97.5 18 ARG B O 1
ATOM 806 N N . GLY B 1 19 ? 4.484 -2.385 7.137 1 96.81 19 GLY B N 1
ATOM 807 C CA . GLY B 1 19 ? 5.477 -3.393 7.465 1 96.81 19 GLY B CA 1
ATOM 808 C C . GLY B 1 19 ? 4.977 -4.812 7.273 1 96.81 19 GLY B C 1
ATOM 809 O O . GLY B 1 19 ? 5.684 -5.66 6.73 1 96.81 19 GLY B O 1
ATOM 810 N N . GLU B 1 20 ? 3.791 -5.008 7.707 1 97.62 20 GLU B N 1
ATOM 811 C CA . GLU B 1 20 ? 3.189 -6.328 7.551 1 97.62 20 GLU B CA 1
ATOM 812 C C . GLU B 1 20 ? 3.004 -6.684 6.078 1 97.62 20 GLU B C 1
ATOM 814 O O . GLU B 1 20 ? 3.189 -7.832 5.684 1 97.62 20 GLU B O 1
ATOM 819 N N . PHE B 1 21 ? 2.609 -5.715 5.277 1 97.81 21 PHE B N 1
ATOM 820 C CA . PHE B 1 21 ? 2.443 -5.961 3.85 1 97.81 21 PHE B CA 1
ATOM 821 C C . PHE B 1 21 ? 3.775 -6.32 3.205 1 97.81 21 PHE B C 1
ATOM 823 O O . PHE B 1 21 ? 3.865 -7.297 2.459 1 97.81 21 PHE B O 1
ATOM 830 N N . PHE B 1 22 ? 4.828 -5.625 3.535 1 96.5 22 PHE B N 1
ATOM 831 C CA . PHE B 1 22 ? 6.152 -5.926 3 1 96.5 22 PHE B CA 1
ATOM 832 C C . PHE B 1 22 ? 6.609 -7.312 3.436 1 96.5 22 PHE B C 1
ATOM 834 O O . PHE B 1 22 ? 7.164 -8.07 2.635 1 96.5 22 PHE B O 1
ATOM 841 N N . THR B 1 23 ? 6.379 -7.57 4.648 1 97.06 23 THR B N 1
ATOM 842 C CA . THR B 1 23 ? 6.75 -8.883 5.168 1 97.06 23 THR B CA 1
ATOM 843 C C . THR B 1 23 ? 6.047 -9.992 4.391 1 97.06 23 THR B C 1
ATOM 845 O O . THR B 1 23 ? 6.664 -11 4.043 1 97.06 23 THR B O 1
ATOM 848 N N . GLU B 1 24 ? 4.789 -9.789 4.09 1 96.94 24 GLU B N 1
ATOM 849 C CA . GLU B 1 24 ? 4.027 -10.773 3.328 1 96.94 24 GLU B CA 1
ATOM 850 C C . GLU B 1 24 ? 4.566 -10.914 1.908 1 96.94 24 GLU B C 1
ATOM 852 O O . GLU B 1 24 ? 4.719 -12.023 1.402 1 96.94 24 GLU B O 1
ATOM 857 N N . LEU B 1 25 ? 4.805 -9.844 1.27 1 95.94 25 LEU B N 1
ATOM 858 C CA . LEU B 1 25 ? 5.363 -9.875 -0.078 1 95.94 25 LEU B CA 1
ATOM 859 C C . LEU B 1 25 ? 6.699 -10.602 -0.095 1 95.94 25 LEU B C 1
ATOM 861 O O . LEU B 1 25 ? 6.91 -11.508 -0.905 1 95.94 25 LEU B O 1
ATOM 865 N N . ASP B 1 26 ? 7.523 -10.266 0.831 1 95.06 26 ASP B N 1
ATOM 866 C CA . ASP B 1 26 ? 8.852 -10.867 0.924 1 95.06 26 ASP B CA 1
ATOM 867 C C . ASP B 1 26 ? 8.75 -12.367 1.188 1 95.06 26 ASP B C 1
ATOM 869 O O . ASP B 1 26 ? 9.555 -13.148 0.667 1 95.06 26 ASP B O 1
ATOM 873 N N . ARG B 1 27 ? 7.855 -12.742 2.01 1 95.5 27 ARG B N 1
ATOM 874 C CA . ARG B 1 27 ? 7.676 -14.141 2.375 1 95.5 27 ARG B CA 1
ATOM 875 C C . ARG B 1 27 ? 7.371 -14.992 1.146 1 95.5 27 ARG B C 1
ATOM 877 O O . ARG B 1 27 ? 7.777 -16.156 1.069 1 95.5 27 ARG B O 1
ATOM 884 N N . GLN B 1 28 ? 6.734 -14.359 0.203 1 95.5 28 GLN B N 1
ATOM 885 C CA . GLN B 1 28 ? 6.227 -15.133 -0.923 1 95.5 28 GLN B CA 1
ATOM 886 C C . GLN B 1 28 ? 7.23 -15.164 -2.07 1 95.5 28 GLN B C 1
ATOM 888 O O . GLN B 1 28 ? 7.027 -15.859 -3.064 1 95.5 28 GLN B O 1
ATOM 893 N N . VAL B 1 29 ? 8.258 -14.422 -2.018 1 95.25 29 VAL B N 1
ATOM 894 C CA . VAL B 1 29 ? 9.266 -14.383 -3.072 1 95.25 29 VAL B CA 1
ATOM 895 C C . VAL B 1 29 ? 10.602 -14.891 -2.531 1 95.25 29 VAL B C 1
ATOM 897 O O . VAL B 1 29 ? 11.25 -14.211 -1.729 1 95.25 29 VAL B O 1
ATOM 900 N N . PRO B 1 30 ? 10.984 -16.047 -3.006 1 94.44 30 PRO B N 1
ATOM 901 C CA . PRO B 1 30 ? 12.297 -16.531 -2.574 1 94.44 30 PRO B CA 1
ATOM 902 C C . PRO B 1 30 ? 13.438 -15.648 -3.08 1 94.44 30 PRO B C 1
ATOM 904 O O . PRO B 1 30 ? 13.242 -14.836 -3.994 1 94.44 30 PRO B O 1
ATOM 907 N N . LYS B 1 31 ? 14.508 -15.844 -2.422 1 94.69 31 LYS B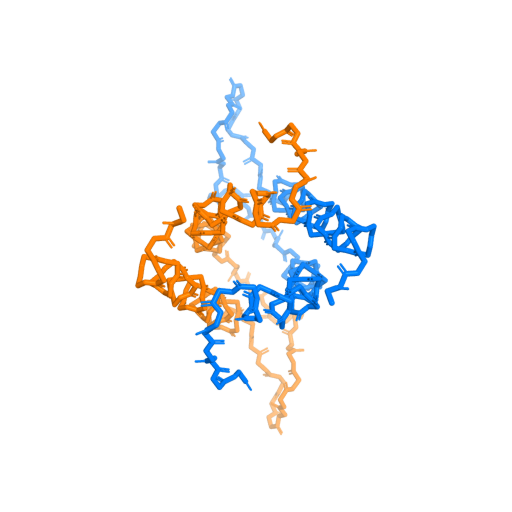 N 1
ATOM 908 C CA . LYS B 1 31 ? 15.734 -15.164 -2.85 1 94.69 31 LYS B CA 1
ATOM 909 C C . LYS B 1 31 ? 16.656 -16.125 -3.586 1 94.69 31 LYS B C 1
ATOM 911 O O . LYS B 1 31 ? 16.609 -17.344 -3.363 1 94.69 31 LYS B O 1
ATOM 916 N N . LYS B 1 32 ? 17.359 -15.5 -4.508 1 96.12 32 LYS B N 1
ATOM 917 C CA . LYS B 1 32 ? 18.391 -16.297 -5.168 1 96.12 32 LYS B CA 1
ATO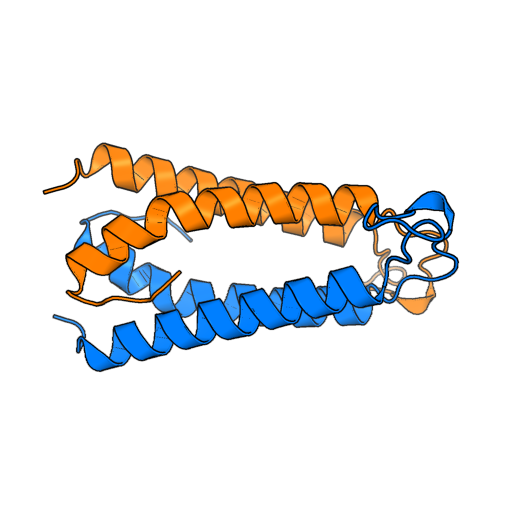M 918 C C . LYS B 1 32 ? 19.422 -16.812 -4.168 1 96.12 32 LYS B C 1
ATOM 920 O O . LYS B 1 32 ? 19.797 -16.094 -3.238 1 96.12 32 LYS B O 1
ATOM 925 N N . ASN B 1 33 ? 19.828 -18.016 -4.383 1 92.88 33 ASN B N 1
ATOM 926 C CA . ASN B 1 33 ? 20.734 -18.672 -3.447 1 92.88 33 ASN B CA 1
ATOM 927 C C . ASN B 1 33 ? 21.953 -17.812 -3.148 1 92.88 33 ASN B C 1
ATOM 929 O O . ASN B 1 33 ? 22.672 -17.422 -4.066 1 92.88 33 ASN B O 1
ATOM 933 N N . GLY B 1 34 ? 22.031 -17.453 -1.829 1 93.75 34 GLY B N 1
ATOM 934 C CA . GLY B 1 34 ? 23.234 -16.781 -1.377 1 93.75 34 GLY B CA 1
ATOM 935 C C . GLY B 1 34 ? 23.188 -15.273 -1.595 1 93.75 34 GLY B C 1
ATOM 936 O O . GLY B 1 34 ? 24.203 -14.586 -1.482 1 93.75 34 GLY B O 1
ATOM 937 N N . THR B 1 35 ? 22 -14.766 -2.107 1 95.19 35 THR B N 1
ATOM 938 C CA . THR B 1 35 ? 21.906 -13.328 -2.354 1 95.19 35 THR B CA 1
ATOM 939 C C . THR B 1 35 ? 20.641 -12.758 -1.725 1 95.19 35 THR B C 1
ATOM 941 O O . THR B 1 35 ? 19.828 -13.5 -1.166 1 95.19 35 THR B O 1
ATOM 944 N N . ASP B 1 36 ? 20.562 -11.492 -1.781 1 93 36 ASP B N 1
ATOM 945 C CA . ASP B 1 36 ? 19.375 -10.789 -1.308 1 93 36 ASP B CA 1
ATOM 946 C C . ASP B 1 36 ? 18.469 -10.398 -2.473 1 93 36 ASP B C 1
ATOM 948 O O . ASP B 1 36 ? 17.5 -9.664 -2.289 1 93 36 ASP B O 1
ATOM 952 N N . VAL B 1 37 ? 18.797 -10.977 -3.568 1 93.38 37 VAL B N 1
ATOM 953 C CA . VAL B 1 37 ? 18.016 -10.633 -4.762 1 93.38 37 VAL B CA 1
ATOM 954 C C . VAL B 1 37 ? 16.812 -11.547 -4.875 1 93.38 37 VAL B C 1
ATOM 956 O O . VAL B 1 37 ? 16.938 -12.773 -4.805 1 93.38 37 VAL B O 1
ATOM 959 N N . PHE B 1 38 ? 15.688 -10.938 -5.039 1 94.44 38 PHE B N 1
ATOM 960 C CA . PHE B 1 38 ? 14.445 -11.688 -5.176 1 94.44 38 PHE B CA 1
ATOM 961 C C . PHE B 1 38 ? 14.445 -12.5 -6.465 1 94.44 38 PHE B C 1
ATOM 963 O O . PHE B 1 38 ? 14.852 -12.008 -7.52 1 94.44 38 PHE B O 1
ATOM 970 N N . ASP B 1 39 ? 14.07 -13.766 -6.352 1 95.75 39 ASP B N 1
ATOM 971 C CA . ASP B 1 39 ? 13.953 -14.664 -7.492 1 95.75 39 ASP B CA 1
ATOM 972 C C . ASP B 1 39 ? 12.484 -14.852 -7.887 1 95.75 39 ASP B C 1
ATOM 974 O O . ASP B 1 39 ? 11.883 -15.883 -7.578 1 95.75 39 ASP B O 1
ATOM 978 N N . PHE B 1 40 ? 11.953 -13.992 -8.648 1 94.19 40 PHE B N 1
ATOM 979 C CA . PHE B 1 40 ? 10.539 -13.977 -9 1 94.19 40 PHE B CA 1
ATOM 980 C C . PHE B 1 40 ? 10.195 -15.156 -9.906 1 94.19 40 PHE B C 1
ATOM 982 O O . PHE B 1 40 ? 9.055 -15.633 -9.898 1 94.19 40 PHE B O 1
ATOM 989 N N . ASP B 1 41 ? 11.148 -15.656 -10.641 1 92.06 41 ASP B N 1
ATOM 990 C CA . ASP B 1 41 ? 10.93 -16.766 -11.555 1 92.06 41 ASP B CA 1
ATOM 991 C C . ASP B 1 41 ? 10.75 -18.078 -10.789 1 92.06 41 ASP B C 1
ATOM 993 O O . ASP B 1 41 ? 10.188 -19.047 -11.32 1 92.06 41 ASP B O 1
ATOM 997 N N . ALA B 1 42 ? 11.172 -18.141 -9.594 1 91.81 42 ALA B N 1
ATOM 998 C CA . ALA B 1 42 ? 11.117 -19.359 -8.797 1 91.81 42 ALA B CA 1
ATOM 999 C C . ALA B 1 42 ? 9.797 -19.469 -8.039 1 91.81 42 ALA B C 1
ATOM 1001 O O . ALA B 1 42 ? 9.523 -20.469 -7.391 1 91.81 42 ALA B O 1
ATOM 1002 N N . VAL B 1 43 ? 9.031 -18.438 -8.102 1 90.25 43 VAL B N 1
ATOM 1003 C CA . VAL B 1 43 ? 7.758 -18.453 -7.395 1 90.25 43 VAL B CA 1
ATOM 1004 C C . VAL B 1 43 ? 6.84 -19.516 -8.016 1 90.25 43 VAL B C 1
ATOM 1006 O O . VAL B 1 43 ? 6.5 -19.422 -9.203 1 90.25 43 VAL B O 1
ATOM 1009 N N . LYS B 1 44 ? 6.516 -20.578 -7.273 1 83 44 LYS B N 1
ATOM 1010 C CA . LYS B 1 44 ? 5.684 -21.656 -7.781 1 83 44 LYS B CA 1
ATOM 1011 C C . LYS B 1 44 ? 4.199 -21.344 -7.605 1 83 44 LYS B C 1
ATOM 1013 O O . LYS B 1 44 ? 3.398 -21.578 -8.516 1 83 44 LYS B O 1
ATOM 1018 N N . LYS B 1 45 ? 3.883 -20.875 -6.352 1 87.88 45 LYS B N 1
ATOM 1019 C CA . LYS B 1 45 ? 2.502 -20.516 -6.039 1 87.88 45 LYS B CA 1
ATOM 1020 C C . LYS B 1 45 ? 2.443 -19.266 -5.164 1 87.88 45 LYS B C 1
ATOM 1022 O O . LYS B 1 45 ? 3.094 -19.203 -4.121 1 87.88 45 LYS B O 1
ATOM 1027 N N . ALA B 1 46 ? 1.727 -18.281 -5.68 1 91.38 46 ALA B N 1
ATOM 1028 C CA . ALA B 1 46 ? 1.532 -17.062 -4.895 1 91.38 46 ALA B CA 1
ATOM 1029 C C . ALA B 1 46 ? 0.18 -17.078 -4.188 1 91.38 46 ALA B C 1
ATOM 1031 O O . ALA B 1 46 ? -0.791 -17.641 -4.703 1 91.38 46 ALA B O 1
ATOM 1032 N N . ASP B 1 47 ? 0.196 -16.609 -3.018 1 94.31 47 ASP B N 1
ATOM 1033 C CA . ASP B 1 47 ? -1.04 -16.438 -2.262 1 94.31 47 ASP B CA 1
ATOM 1034 C C . ASP B 1 47 ? -1.579 -15.016 -2.414 1 94.31 47 ASP B C 1
ATOM 1036 O O . ASP B 1 47 ? -1.462 -14.203 -1.497 1 94.31 47 ASP B O 1
ATOM 1040 N N . LEU B 1 48 ? -2.227 -14.727 -3.521 1 95.88 48 LEU B N 1
ATOM 1041 C CA . LEU B 1 48 ? -2.738 -13.391 -3.793 1 95.88 48 LEU B CA 1
ATOM 1042 C C . LEU B 1 48 ? -3.854 -13.023 -2.818 1 95.88 48 LEU B C 1
ATOM 1044 O O . LEU B 1 48 ? -4.098 -11.844 -2.561 1 95.88 48 LEU B O 1
ATOM 1048 N N . LYS B 1 49 ? -4.457 -14.016 -2.303 1 95.19 49 LYS B N 1
ATOM 1049 C CA . LYS B 1 49 ? -5.492 -13.734 -1.307 1 95.19 49 LYS B CA 1
ATOM 1050 C C . LYS B 1 49 ? -4.898 -13.055 -0.075 1 95.19 49 LYS B C 1
ATOM 1052 O O . LYS B 1 49 ? -5.434 -12.062 0.412 1 95.19 49 LYS B O 1
ATOM 1057 N N . GLU B 1 50 ? -3.877 -13.578 0.346 1 96.31 50 GLU B N 1
ATOM 1058 C CA . GLU B 1 50 ? -3.219 -12.984 1.508 1 96.31 50 GLU B CA 1
ATOM 1059 C C . GLU B 1 50 ? -2.637 -11.617 1.177 1 96.31 50 GLU B C 1
ATOM 1061 O O . GLU B 1 50 ? -2.734 -10.688 1.979 1 96.31 50 GLU B O 1
ATOM 1066 N N . ILE B 1 51 ? -2.047 -11.484 0.034 1 96.31 51 ILE B N 1
ATOM 1067 C CA . ILE B 1 51 ? -1.509 -10.195 -0.386 1 96.31 51 ILE B CA 1
ATOM 1068 C C . ILE B 1 51 ? -2.629 -9.164 -0.441 1 96.31 51 ILE B C 1
ATOM 1070 O O . ILE B 1 51 ? -2.48 -8.047 0.069 1 96.31 51 ILE B O 1
ATOM 1074 N N . TYR B 1 52 ? -3.715 -9.539 -0.99 1 95.88 52 TYR B N 1
ATOM 1075 C CA . TYR B 1 52 ? -4.863 -8.648 -1.093 1 95.88 52 TYR B CA 1
ATOM 1076 C C . TYR B 1 52 ? -5.355 -8.227 0.288 1 95.88 52 TYR B C 1
ATOM 1078 O O . TYR B 1 52 ? -5.574 -7.043 0.543 1 95.88 52 TYR B O 1
ATOM 1086 N N . ALA B 1 53 ? -5.473 -9.109 1.119 1 95.75 53 ALA B N 1
ATOM 1087 C CA . ALA B 1 53 ? -5.965 -8.836 2.467 1 95.75 53 ALA B CA 1
ATOM 1088 C C . ALA B 1 53 ? -5.031 -7.891 3.213 1 95.75 53 ALA B C 1
ATOM 1090 O O . ALA B 1 53 ? -5.484 -6.941 3.855 1 95.75 53 ALA B O 1
ATOM 1091 N N . ARG B 1 54 ? -3.775 -8.133 3.105 1 96.81 54 ARG B N 1
ATOM 1092 C CA . ARG B 1 54 ? -2.803 -7.277 3.779 1 96.81 54 ARG B CA 1
ATOM 1093 C C . ARG B 1 54 ? -2.814 -5.867 3.197 1 96.81 54 ARG B C 1
ATOM 1095 O O . ARG B 1 54 ? -2.701 -4.887 3.934 1 96.81 54 ARG B O 1
ATOM 1102 N N . PHE B 1 55 ? -2.934 -5.852 1.931 1 97.25 55 PHE B N 1
ATOM 1103 C CA . PHE B 1 55 ? -2.969 -4.52 1.334 1 97.25 55 PHE B CA 1
ATOM 1104 C C . PHE B 1 55 ? -4.227 -3.771 1.753 1 97.25 55 PHE B C 1
ATOM 1106 O O . PHE B 1 55 ? -4.188 -2.564 1.995 1 97.25 55 PHE B O 1
ATOM 1113 N N . TYR B 1 56 ? -5.309 -4.484 1.762 1 95.75 56 TYR B N 1
ATOM 1114 C CA . TYR B 1 56 ? -6.562 -3.854 2.152 1 95.75 56 TYR B CA 1
ATOM 1115 C C . TYR B 1 56 ? -6.469 -3.27 3.557 1 95.75 56 TYR B C 1
ATOM 1117 O O . TYR B 1 56 ? -6.969 -2.174 3.816 1 95.75 56 TYR B O 1
ATOM 1125 N N . ALA B 1 57 ? -5.836 -3.982 4.418 1 96.5 57 ALA B N 1
ATOM 1126 C CA . ALA B 1 57 ? -5.621 -3.475 5.77 1 96.5 57 ALA B CA 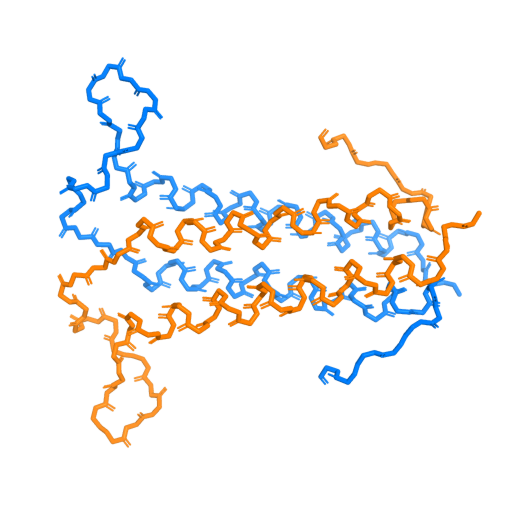1
ATOM 1127 C C . ALA B 1 57 ? -4.762 -2.213 5.75 1 96.5 57 ALA B C 1
ATOM 1129 O O . ALA B 1 57 ? -5.047 -1.249 6.465 1 96.5 57 ALA B O 1
ATOM 1130 N N . TYR B 1 58 ? -3.74 -2.207 4.98 1 97.56 58 TYR B N 1
ATOM 1131 C CA . TYR B 1 58 ? -2.861 -1.054 4.816 1 97.56 58 TYR B CA 1
ATOM 1132 C C . TYR B 1 58 ? -3.629 0.14 4.262 1 97.56 58 TYR B C 1
ATOM 1134 O O . TYR B 1 58 ? -3.58 1.235 4.824 1 97.56 58 TYR B O 1
ATOM 1142 N N . ASP B 1 59 ? -4.352 -0.106 3.242 1 96.88 59 ASP B N 1
ATOM 1143 C CA . ASP B 1 59 ? -5.137 0.938 2.59 1 96.88 59 ASP B CA 1
ATOM 1144 C C . ASP B 1 59 ? -6.16 1.536 3.553 1 96.88 59 ASP B C 1
ATOM 1146 O O . ASP B 1 59 ? -6.359 2.752 3.58 1 96.88 59 ASP B O 1
ATOM 1150 N N . TYR B 1 60 ? -6.766 0.65 4.293 1 96.94 60 TYR B N 1
ATOM 1151 C CA . TYR B 1 60 ? -7.766 1.092 5.262 1 96.94 60 TYR B CA 1
ATOM 1152 C C . TYR B 1 60 ? -7.145 2.023 6.297 1 96.94 60 TYR B C 1
ATOM 1154 O O . TYR B 1 60 ? -7.734 3.049 6.648 1 96.94 60 TYR B O 1
ATOM 1162 N N . SER B 1 61 ? -6.031 1.716 6.719 1 96.81 61 SER B N 1
ATOM 1163 C CA . SER B 1 61 ? -5.332 2.539 7.699 1 96.81 61 SER B CA 1
ATOM 1164 C C . SER B 1 61 ? -5 3.916 7.129 1 96.81 61 SER B C 1
ATOM 1166 O O . SER B 1 61 ? -5.137 4.926 7.82 1 96.81 61 SER B O 1
ATOM 1168 N N . LEU B 1 62 ? -4.586 3.963 5.949 1 96.38 62 LEU B N 1
ATOM 1169 C CA . LEU B 1 62 ? -4.258 5.23 5.305 1 96.38 62 LEU B CA 1
ATOM 1170 C C . LEU B 1 62 ? -5.508 6.082 5.113 1 96.38 62 LEU B C 1
ATOM 1172 O O . LEU B 1 62 ? -5.484 7.289 5.363 1 96.38 62 LEU B O 1
ATOM 1176 N N . ARG B 1 63 ? -6.602 5.473 4.758 1 95.56 63 ARG B N 1
ATOM 1177 C CA . ARG B 1 63 ? -7.84 6.195 4.496 1 95.56 63 ARG B CA 1
ATOM 1178 C C . ARG B 1 63 ? -8.367 6.855 5.77 1 95.56 63 ARG B C 1
ATOM 1180 O O . ARG B 1 63 ? -9.008 7.906 5.711 1 95.56 63 ARG B O 1
ATOM 1187 N N . LYS B 1 64 ? -8.008 6.309 6.824 1 95.81 64 LYS B N 1
ATOM 1188 C CA . LYS B 1 64 ? -8.422 6.875 8.102 1 95.81 64 LYS B CA 1
ATOM 1189 C C . LYS B 1 64 ? -7.652 8.156 8.422 1 95.81 64 LYS B C 1
ATOM 1191 O O . LYS B 1 64 ? -8.133 9.008 9.156 1 95.81 64 LYS B O 1
ATOM 1196 N N . LEU B 1 65 ? -6.461 8.281 7.848 1 95.31 65 LEU B N 1
ATOM 1197 C CA . LEU B 1 65 ? -5.617 9.438 8.117 1 95.31 65 LEU B CA 1
ATOM 1198 C C . LEU B 1 65 ? -5.906 10.562 7.129 1 95.31 65 LEU B C 1
ATOM 1200 O O . LEU B 1 65 ? -5.727 11.742 7.453 1 95.31 65 LEU B O 1
ATOM 1204 N N . LEU B 1 66 ? -6.32 10.289 5.973 1 95.19 66 LEU B N 1
ATOM 1205 C CA . LEU B 1 66 ? -6.367 11.227 4.848 1 95.19 66 LEU B CA 1
ATOM 1206 C C . LEU B 1 66 ? -7.238 12.43 5.18 1 95.19 66 LEU B C 1
ATOM 1208 O O . LEU B 1 66 ? -6.867 13.57 4.887 1 95.19 66 LEU B O 1
ATOM 1212 N N . PRO B 1 67 ? -8.383 12.281 5.809 1 94.19 67 PRO B N 1
ATOM 1213 C CA . PRO B 1 67 ? -9.188 13.461 6.137 1 94.19 67 PRO B CA 1
ATOM 1214 C C . PRO B 1 67 ? -8.438 14.453 7.027 1 94.19 67 PRO B C 1
ATOM 1216 O O . PRO B 1 67 ? -8.586 15.664 6.863 1 94.19 67 PRO B O 1
ATOM 1219 N N . ASP B 1 68 ? -7.68 13.938 7.969 1 93.94 68 ASP B N 1
ATOM 1220 C CA . ASP B 1 68 ? -6.863 14.812 8.805 1 93.94 68 ASP B CA 1
ATOM 1221 C C . ASP B 1 68 ? -5.824 15.562 7.977 1 93.94 68 ASP B C 1
ATOM 1223 O O . ASP B 1 68 ? -5.582 16.75 8.203 1 93.94 68 ASP B O 1
ATOM 1227 N N . VAL B 1 69 ? -5.234 14.867 7.098 1 93.44 69 VAL B N 1
ATOM 1228 C CA . VAL B 1 69 ? -4.223 15.461 6.227 1 93.44 69 VAL B CA 1
ATOM 1229 C C . VAL B 1 69 ? -4.859 16.516 5.336 1 93.44 69 VAL B C 1
ATOM 1231 O O . VAL B 1 69 ? -4.32 17.625 5.188 1 93.44 69 VAL B O 1
ATOM 1234 N N . TYR B 1 70 ? -6.004 16.172 4.84 1 93.5 70 TYR B N 1
ATOM 1235 C CA . TYR B 1 70 ? -6.711 17.141 4 1 93.5 70 TYR B CA 1
ATOM 1236 C C . TYR B 1 70 ? -6.992 18.422 4.766 1 93.5 70 TYR B C 1
ATOM 1238 O O . TYR B 1 70 ? -6.777 19.516 4.246 1 93.5 70 TYR B O 1
ATOM 1246 N N . ASP B 1 71 ? -7.41 18.266 5.895 1 92.81 71 ASP B N 1
ATOM 1247 C CA . ASP B 1 71 ? -7.738 19.406 6.73 1 92.81 71 ASP B CA 1
ATOM 1248 C C . ASP B 1 71 ? -6.488 20.219 7.066 1 92.81 71 ASP B C 1
ATOM 1250 O O . ASP B 1 71 ? -6.496 21.453 6.977 1 92.81 71 ASP B O 1
ATOM 1254 N N . ALA B 1 72 ? -5.469 19.562 7.398 1 91.94 72 ALA B N 1
ATOM 1255 C CA . ALA B 1 72 ? -4.238 20.219 7.828 1 91.94 72 ALA B CA 1
ATOM 1256 C C . ALA B 1 72 ? -3.643 21.062 6.703 1 91.94 72 ALA B C 1
ATOM 1258 O O . ALA B 1 72 ? -3.023 22.094 6.957 1 91.94 72 ALA B O 1
ATOM 1259 N N . PHE B 1 73 ? -3.895 20.672 5.496 1 92.69 73 PHE B N 1
ATOM 1260 C CA . PHE B 1 73 ? -3.26 21.359 4.379 1 92.69 73 PHE B CA 1
ATOM 1261 C C . PHE B 1 73 ? -4.297 22.094 3.531 1 92.69 73 PHE B C 1
ATOM 1263 O O . PHE B 1 73 ? -3.967 22.656 2.488 1 92.69 73 PHE B O 1
ATOM 1270 N N . ASP B 1 74 ? -5.531 22 3.955 1 91.69 74 ASP B N 1
ATOM 1271 C CA . ASP B 1 74 ? -6.629 22.703 3.299 1 91.69 74 ASP B CA 1
ATOM 1272 C C . ASP B 1 74 ? -6.762 22.281 1.839 1 91.69 74 ASP B C 1
ATOM 1274 O O . ASP B 1 74 ? -6.797 23.125 0.94 1 91.69 74 ASP B O 1
ATOM 1278 N N . VAL B 1 75 ? -6.676 20.938 1.707 1 90.69 75 VAL B N 1
ATOM 1279 C CA . VAL B 1 75 ? -6.891 20.344 0.393 1 90.69 75 VAL B CA 1
ATOM 1280 C C . VAL B 1 75 ? -8.109 19.422 0.437 1 90.69 75 VAL B C 1
ATOM 1282 O O . VAL B 1 75 ? -8.539 19 1.514 1 90.69 75 VAL B O 1
ATOM 1285 N N . ASN B 1 76 ? -8.773 19.25 -0.764 1 85.62 76 ASN B N 1
ATOM 1286 C CA . ASN B 1 76 ? -9.938 18.375 -0.87 1 85.62 76 ASN B CA 1
ATOM 1287 C C . ASN B 1 76 ? -9.836 17.438 -2.066 1 85.62 76 ASN B C 1
ATOM 1289 O O . ASN B 1 76 ? -9.484 17.859 -3.168 1 85.62 76 ASN B O 1
ATOM 1293 N N . PHE B 1 77 ? -9.828 16.25 -1.671 1 81.06 77 PHE B N 1
ATOM 1294 C CA . PHE B 1 77 ? -9.883 15.25 -2.736 1 81.06 77 PHE B CA 1
ATOM 1295 C C . PHE B 1 77 ? -11.156 14.422 -2.646 1 81.06 77 PHE B C 1
ATOM 1297 O O . PHE B 1 77 ? -11.688 14.203 -1.554 1 81.06 77 PHE B O 1
ATOM 1304 N N . ASN B 1 78 ? -11.961 14.406 -3.656 1 62.31 78 ASN B N 1
ATOM 1305 C CA . ASN B 1 78 ? -13.133 13.531 -3.701 1 62.31 78 ASN B CA 1
ATOM 1306 C C . ASN B 1 78 ? -12.734 12.062 -3.654 1 62.31 78 ASN B C 1
ATOM 1308 O O . ASN B 1 78 ? -12 11.586 -4.52 1 62.31 78 ASN B O 1
ATOM 1312 N N . VAL B 1 79 ? -12.578 11.758 -2.328 1 54.81 79 VAL B N 1
ATOM 1313 C CA . VAL B 1 79 ? -12.281 10.328 -2.312 1 54.81 79 VAL B CA 1
ATOM 1314 C C . VAL B 1 79 ? -13.586 9.531 -2.301 1 54.81 79 VAL B C 1
ATOM 1316 O O . VAL B 1 79 ? -14.617 10.023 -1.834 1 54.81 79 VAL B O 1
#

InterPro domains:
  IPR049887 CmeU-like [NF041329] (4-78)
  IPR049887 CmeU-like [PF28155] (4-78)

Secondary structure (DSSP, 8-state):
---HHHHHHHHHHHHHHHHHHHHHHHHHS-B-TTSS-B-GGG-----HHHHHHHHHHHHHHHHHHHHHHHHHHT-----/---HHHHHHHHHHHHHHHHHHHHHHHHHSPBPTTSSSB-GGG-----HHHHHHHHHHHHHHHHHHHHHHHHHHT-----

pLDDT: mean 92.42, std 8.74, range [50.78, 97.81]

Foldseek 3Di:
DPDPVVLVVLVVQLVVLVVVLVVLVDVQFDDDPPDPHTDNVPRPDDDVVVNVVSVVSNVVSVVVNVVVVCVVVVHDDPD/DPDPVVLVVLVVQLVVLVVVLVVLVDVQFDDDPPDPHTDNVPRPDDDVVVNVVSVVSNVVSVVVNVVVVCVVVVHDDPD

Solvent-accessible surface area (backbone atoms only — not comparable to full-atom values): 9083 Å² total; per-residue (Å²): 128,81,54,52,65,59,54,50,51,38,50,50,49,27,54,51,30,46,50,52,34,52,51,52,56,52,72,57,39,48,54,38,87,96,50,89,46,71,29,65,86,70,48,79,73,71,63,61,60,58,53,50,52,37,44,51,52,24,51,51,33,45,61,69,41,44,64,58,53,25,59,75,54,73,52,85,72,93,120,127,84,54,53,65,58,54,51,52,38,50,50,49,27,54,50,29,45,50,52,34,50,52,53,54,52,71,57,38,47,54,36,88,96,50,89,46,73,28,63,86,70,50,81,75,70,63,61,59,58,52,49,54,36,45,50,53,24,51,52,33,45,60,70,41,44,63,59,52,25,60,75,53,74,51,86,73,94,120

Sequence (158 aa):
MQDKNVVKQKIEAILKARGEFFTELDRQVPKKNGTDVFDFDAVKKADLKEIYARFYAYDYSLRKLLPDVYDAFDVNFNVMQDKNVVKQKIEAILKARGEFFTELDRQVPKKNGTDVFDFDAVKKADLKEIYARFYAYDYSLRKLLPDVYDAFDVNFNV

Radius of gyration: 17.46 Å; Cα contacts (8 Å, |Δi|>4): 131; chains: 2; bounding box: 44×48×33 Å